Protein AF-A0A450W2N6-F1 (afdb_monomer_lite)

Sequence (122 aa):
MKRREFMFKMGQSAAAVTLGTGLLTWSGSASATYAIVPDSCNKTAGCGGNLDCIRVCPVDAFYQTEDKSMGVHPEECIDCGACEPECPAEAIFSDVDLPASVESSSLEHNLSVSQTGKNVTK

Organism: NCBI:txid2126340

Foldseek 3Di:
DDPDPPDPDPDPPPPPPDDPDDDDDPPDPPQFFKFFQQVLQPPPVHCPPQPVLLVQQPQLQWFADPVRGIAGASVRGPNPCRSQVSDPSNGIDILVPDDPVRSVVRVVSRNVRSVHTDRPSD

Structure (mmCIF, N/CA/C/O backbone):
data_AF-A0A450W2N6-F1
#
_entry.id   AF-A0A450W2N6-F1
#
loop_
_atom_site.group_PDB
_atom_site.id
_atom_site.type_symbol
_atom_site.label_atom_id
_atom_site.label_alt_id
_atom_site.label_comp_id
_atom_site.label_asym_id
_atom_site.label_entity_id
_atom_site.label_seq_id
_atom_site.pdbx_PDB_ins_code
_atom_site.Cartn_x
_atom_site.Cartn_y
_atom_site.Cartn_z
_atom_site.occupancy
_atom_site.B_iso_or_equiv
_atom_site.auth_seq_id
_atom_site.auth_comp_id
_atom_site.auth_asym_id
_atom_site.auth_atom_id
_atom_site.pdbx_PDB_model_num
ATOM 1 N N . MET A 1 1 ? 8.166 -1.523 -26.570 1.00 46.44 1 MET A N 1
ATOM 2 C CA . MET A 1 1 ? 9.571 -1.272 -26.976 1.00 46.44 1 MET A CA 1
ATOM 3 C C . MET A 1 1 ? 10.382 -0.773 -25.778 1.00 46.44 1 MET A C 1
ATOM 5 O O . MET A 1 1 ? 10.605 0.423 -25.648 1.00 46.44 1 MET A O 1
ATOM 9 N N . LYS A 1 2 ? 10.813 -1.670 -24.879 1.00 38.81 2 LYS A N 1
ATOM 10 C CA . LYS A 1 2 ? 11.816 -1.340 -23.847 1.00 38.81 2 LYS A CA 1
ATOM 11 C C . LYS A 1 2 ? 12.593 -2.576 -23.373 1.00 38.81 2 LYS A C 1
ATOM 13 O O . LYS A 1 2 ? 12.842 -2.751 -22.190 1.00 38.81 2 LYS A O 1
ATOM 18 N N . ARG A 1 3 ? 13.025 -3.417 -24.325 1.00 45.81 3 ARG A N 1
ATOM 19 C CA . ARG A 1 3 ? 14.164 -4.308 -24.069 1.00 45.81 3 ARG A CA 1
ATOM 20 C C . ARG A 1 3 ? 15.365 -3.402 -23.815 1.00 45.81 3 ARG A C 1
ATOM 22 O O . ARG A 1 3 ? 15.876 -2.789 -24.748 1.00 45.81 3 ARG A O 1
ATOM 29 N N . ARG A 1 4 ? 15.750 -3.256 -22.553 1.00 46.03 4 ARG A N 1
ATOM 30 C CA . ARG A 1 4 ? 17.058 -2.742 -22.167 1.00 46.03 4 ARG A CA 1
ATOM 31 C C . ARG A 1 4 ? 17.749 -3.870 -21.440 1.00 46.03 4 ARG A C 1
ATOM 33 O O . ARG A 1 4 ? 17.550 -4.065 -20.249 1.00 46.03 4 ARG A O 1
ATOM 40 N N . GLU A 1 5 ? 18.531 -4.619 -22.203 1.00 47.25 5 GLU A N 1
ATOM 41 C CA . GLU A 1 5 ? 19.588 -5.450 -21.654 1.00 47.25 5 GLU A CA 1
ATOM 42 C C . GLU A 1 5 ? 20.554 -4.515 -20.923 1.00 47.25 5 GLU A C 1
ATOM 44 O O . GLU A 1 5 ? 21.446 -3.920 -21.525 1.00 47.25 5 GLU A O 1
ATOM 49 N N . PHE A 1 6 ? 20.332 -4.327 -19.624 1.00 36.78 6 PHE A N 1
ATOM 50 C CA . PHE A 1 6 ? 21.363 -3.827 -18.737 1.00 36.78 6 PHE A CA 1
ATOM 51 C C . PHE A 1 6 ? 21.860 -5.015 -17.936 1.00 36.78 6 PHE A C 1
ATOM 53 O O . PHE A 1 6 ? 21.167 -5.564 -17.084 1.00 36.78 6 PHE A O 1
ATOM 60 N N . MET A 1 7 ? 23.049 -5.451 -18.336 1.00 37.53 7 MET A N 1
ATOM 61 C CA . MET A 1 7 ? 23.766 -6.601 -17.818 1.00 37.53 7 MET A CA 1
ATOM 62 C C . MET A 1 7 ? 23.648 -6.700 -16.300 1.00 37.53 7 MET A C 1
ATOM 64 O O . MET A 1 7 ? 24.044 -5.775 -15.596 1.00 37.53 7 MET A O 1
ATOM 68 N N . PHE A 1 8 ? 23.166 -7.860 -15.858 1.00 35.78 8 PHE A N 1
ATOM 69 C CA . PHE A 1 8 ? 23.640 -8.689 -14.746 1.00 35.78 8 PHE A CA 1
ATOM 70 C C . PHE A 1 8 ? 24.955 -8.210 -14.087 1.00 35.78 8 PHE A C 1
ATOM 72 O O . PHE A 1 8 ? 26.007 -8.846 -14.195 1.00 35.78 8 PHE A O 1
ATOM 79 N N . LYS A 1 9 ? 24.922 -7.056 -13.417 1.00 37.19 9 LYS A N 1
ATOM 80 C CA . LYS A 1 9 ? 26.092 -6.471 -12.770 1.00 37.19 9 LYS A CA 1
ATOM 81 C C . LYS A 1 9 ? 26.112 -6.992 -11.347 1.00 37.19 9 LYS A C 1
ATOM 83 O O . LYS A 1 9 ? 25.472 -6.437 -10.462 1.00 37.19 9 LYS A O 1
ATOM 88 N N . MET A 1 10 ? 26.817 -8.109 -11.179 1.00 44.88 10 MET A N 1
ATOM 89 C CA . MET A 1 10 ? 27.086 -8.731 -9.886 1.00 44.88 10 MET A CA 1
ATOM 90 C C . MET A 1 10 ? 27.549 -7.657 -8.893 1.00 44.88 10 MET A C 1
ATOM 92 O O . MET A 1 10 ? 28.632 -7.091 -9.029 1.00 44.88 10 MET A O 1
ATOM 96 N N . GLY A 1 11 ? 26.673 -7.358 -7.940 1.00 44.59 11 GLY A N 1
ATOM 97 C CA . GLY A 1 11 ? 26.852 -6.355 -6.890 1.00 44.59 11 GLY A CA 1
ATOM 98 C C . GLY A 1 11 ? 26.101 -6.724 -5.611 1.00 44.59 11 GLY A C 1
ATOM 99 O O . GLY A 1 11 ? 25.999 -5.911 -4.700 1.00 44.59 11 GLY A O 1
ATOM 100 N N . GLN A 1 12 ? 25.598 -7.961 -5.531 1.00 46.53 12 GLN A N 1
ATOM 101 C CA . GLN A 1 12 ? 25.231 -8.576 -4.265 1.00 46.53 12 GLN A CA 1
ATOM 102 C C . GLN A 1 12 ? 26.517 -8.716 -3.448 1.00 46.53 12 GLN A C 1
ATOM 104 O O . GLN A 1 12 ? 27.325 -9.607 -3.717 1.00 46.53 12 GLN A O 1
ATOM 109 N N . SER A 1 13 ? 26.704 -7.875 -2.431 1.00 40.84 13 SER A N 1
ATOM 110 C CA . SER A 1 13 ? 27.720 -8.093 -1.392 1.00 40.84 13 SER A CA 1
ATOM 111 C C . SER A 1 13 ? 27.282 -9.210 -0.436 1.00 40.84 13 SER A C 1
ATOM 113 O O . SER A 1 13 ? 27.279 -9.057 0.782 1.00 40.84 13 SER A O 1
ATOM 115 N N . ALA A 1 14 ? 26.923 -10.363 -1.005 1.00 45.12 14 ALA A N 1
ATOM 116 C CA . ALA A 1 14 ? 26.795 -11.616 -0.288 1.00 45.12 14 ALA A CA 1
ATOM 117 C C . ALA A 1 14 ? 28.211 -12.105 0.041 1.00 45.12 14 ALA A C 1
ATOM 119 O O . ALA A 1 14 ? 28.840 -12.833 -0.728 1.00 45.12 14 ALA A O 1
ATOM 120 N N . ALA A 1 15 ? 28.736 -11.663 1.185 1.00 40.22 15 ALA A N 1
ATOM 121 C CA . ALA A 1 15 ? 29.993 -12.160 1.722 1.00 40.22 15 ALA A CA 1
ATOM 122 C C . ALA A 1 15 ? 29.819 -13.624 2.162 1.00 40.22 15 ALA A C 1
ATOM 124 O O . ALA A 1 15 ? 29.527 -13.917 3.320 1.00 40.22 15 ALA A O 1
ATOM 125 N N . ALA A 1 16 ? 30.000 -14.552 1.222 1.00 42.25 16 ALA A N 1
ATOM 126 C CA . ALA A 1 16 ? 30.059 -15.982 1.491 1.00 42.25 16 ALA A CA 1
ATOM 127 C C . ALA A 1 16 ? 31.356 -16.321 2.249 1.00 42.25 16 ALA A C 1
ATOM 129 O O . ALA A 1 16 ? 32.335 -16.791 1.671 1.00 42.25 16 ALA A O 1
ATOM 130 N N . VAL A 1 17 ? 31.374 -16.065 3.560 1.00 40.09 17 VAL A N 1
ATOM 131 C CA . VAL A 1 17 ? 32.471 -16.477 4.444 1.00 40.09 17 VAL A CA 1
ATOM 132 C C . VAL A 1 17 ? 32.346 -17.976 4.707 1.00 40.09 17 VAL A C 1
ATOM 134 O O . VAL A 1 17 ? 31.725 -18.420 5.670 1.00 40.09 17 VAL A O 1
ATOM 137 N N . THR A 1 18 ? 32.938 -18.780 3.826 1.00 47.44 18 THR A N 1
ATOM 138 C CA . THR A 1 18 ? 33.059 -20.226 4.023 1.00 47.44 18 THR A CA 1
ATOM 139 C C . THR A 1 18 ? 34.102 -20.530 5.095 1.00 47.44 18 THR A C 1
ATOM 141 O O . THR A 1 18 ? 35.288 -20.663 4.793 1.00 47.44 18 THR A O 1
ATOM 144 N N . LEU A 1 19 ? 33.662 -20.701 6.340 1.00 43.41 19 LEU A N 1
ATOM 145 C CA . LEU A 1 19 ? 34.410 -21.433 7.360 1.00 43.41 19 LEU A CA 1
ATOM 146 C C . LEU A 1 19 ? 33.487 -22.471 7.998 1.00 43.41 19 LEU A C 1
ATOM 148 O O . LEU A 1 19 ? 32.326 -22.195 8.295 1.00 43.41 19 LEU A O 1
ATOM 152 N N . GLY A 1 20 ? 33.994 -23.696 8.139 1.00 50.25 20 GLY A N 1
ATOM 153 C CA . GLY A 1 20 ? 33.218 -24.814 8.666 1.00 50.25 20 GLY A CA 1
ATOM 154 C C . GLY A 1 20 ? 32.759 -24.578 10.106 1.00 50.25 20 GLY A C 1
ATOM 155 O O . GLY A 1 20 ? 33.425 -23.888 10.874 1.00 50.25 20 GLY A O 1
ATOM 156 N N . THR A 1 21 ? 31.639 -25.209 10.470 1.00 56.81 21 THR A N 1
ATOM 157 C CA . THR A 1 21 ? 31.088 -25.254 11.838 1.00 56.81 21 THR A CA 1
ATOM 158 C C . THR A 1 21 ? 30.843 -23.877 12.478 1.00 56.81 21 THR A C 1
ATOM 160 O O . THR A 1 21 ? 31.541 -23.476 13.403 1.00 56.81 21 THR A O 1
ATOM 163 N N . GLY A 1 22 ? 29.803 -23.173 12.023 1.00 45.16 22 GLY A N 1
ATOM 164 C CA . GLY A 1 22 ? 29.349 -21.908 12.609 1.00 45.16 22 GLY A CA 1
ATOM 165 C C . GLY A 1 22 ? 27.872 -21.643 12.310 1.00 45.16 22 GLY A C 1
ATOM 166 O O . GLY A 1 22 ? 27.362 -22.076 11.280 1.00 45.16 22 GLY A O 1
ATOM 167 N N . LEU A 1 23 ? 27.176 -20.993 13.245 1.00 50.97 23 LEU A N 1
ATOM 168 C CA . LEU A 1 23 ? 25.724 -20.797 13.211 1.00 50.97 23 LEU A CA 1
ATOM 169 C C . LEU A 1 23 ? 25.283 -19.922 12.022 1.00 50.97 23 LEU A C 1
ATOM 171 O O . LEU A 1 23 ? 25.915 -18.913 11.718 1.00 50.97 23 LEU A O 1
ATOM 175 N N . LEU A 1 24 ? 24.161 -20.280 11.392 1.00 55.75 24 LEU A N 1
ATOM 176 C CA . LEU A 1 24 ? 23.515 -19.471 10.358 1.00 55.75 24 LEU A CA 1
ATOM 177 C C . LEU A 1 24 ? 22.995 -18.157 10.963 1.00 55.75 24 LEU A C 1
ATOM 179 O O . LEU A 1 24 ? 21.929 -18.141 11.574 1.00 55.75 24 LEU A O 1
ATOM 183 N N . THR A 1 25 ? 23.698 -17.047 10.746 1.00 47.84 25 THR A N 1
ATOM 184 C CA . THR A 1 25 ? 23.124 -15.702 10.898 1.00 47.84 25 TH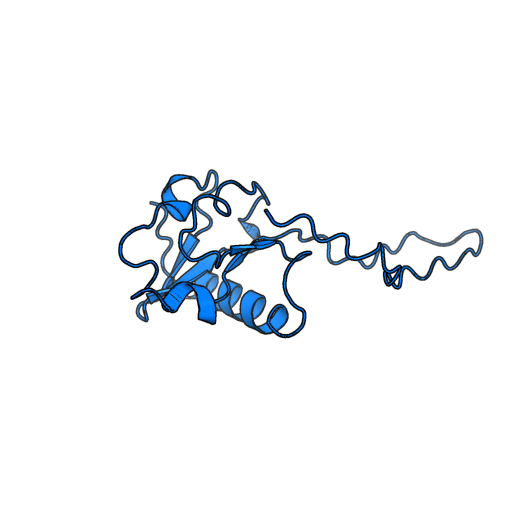R A CA 1
ATOM 185 C C . THR A 1 25 ? 22.870 -15.119 9.515 1.00 47.84 25 THR A C 1
ATOM 187 O O . THR A 1 25 ? 23.686 -14.372 8.975 1.00 47.84 25 THR A O 1
ATOM 190 N N . TRP A 1 26 ? 21.729 -15.482 8.924 1.00 42.78 26 TRP A N 1
ATOM 191 C CA . TRP A 1 26 ? 21.179 -14.760 7.780 1.00 42.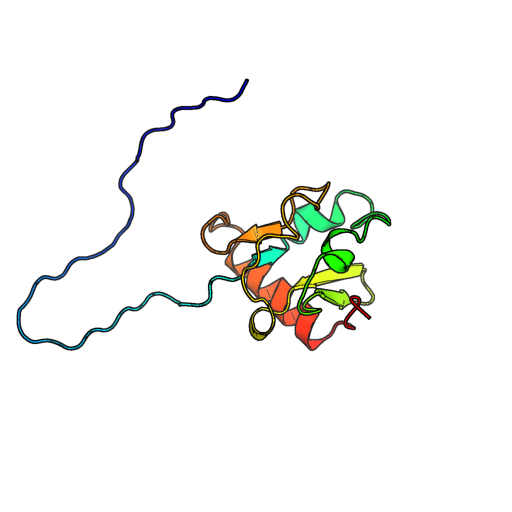78 26 TRP A CA 1
ATOM 192 C C . TRP A 1 26 ? 20.743 -13.374 8.265 1.00 42.78 26 TRP A C 1
ATOM 194 O O . TRP A 1 26 ? 19.621 -13.184 8.717 1.00 42.78 26 TRP A O 1
ATOM 204 N N . SER A 1 27 ? 21.652 -12.402 8.200 1.00 51.25 27 SER A N 1
ATOM 205 C CA . SER A 1 27 ? 21.357 -10.989 8.446 1.00 51.25 27 SER A CA 1
ATOM 206 C C . SER A 1 27 ? 20.764 -10.332 7.195 1.00 51.25 27 SER A C 1
ATOM 208 O O . SER A 1 27 ? 21.262 -9.311 6.725 1.00 51.25 27 SER A O 1
ATOM 210 N N . GLY A 1 28 ? 19.738 -10.958 6.618 1.00 47.38 28 GLY A N 1
ATOM 211 C CA . GLY A 1 28 ? 18.783 -10.258 5.771 1.00 47.38 28 GLY A CA 1
ATOM 212 C C . GLY A 1 28 ? 17.642 -9.787 6.661 1.00 47.38 28 GLY A C 1
ATOM 213 O O . GLY A 1 28 ? 17.103 -10.593 7.420 1.00 47.38 28 GLY A O 1
ATOM 214 N N . SER A 1 29 ? 17.272 -8.509 6.581 1.00 51.94 29 SER A N 1
ATOM 215 C CA . SER A 1 29 ? 15.990 -8.054 7.125 1.00 51.94 29 SER A CA 1
ATOM 216 C C . SER A 1 29 ? 14.886 -8.746 6.332 1.00 51.94 29 SER A C 1
ATOM 218 O O . SER A 1 29 ? 14.567 -8.339 5.223 1.00 51.94 29 SER A O 1
ATOM 220 N N . ALA A 1 30 ? 14.357 -9.845 6.868 1.00 47.31 30 ALA A N 1
ATOM 221 C CA . ALA A 1 30 ? 13.392 -10.704 6.189 1.00 47.31 30 ALA A CA 1
ATOM 222 C C . ALA A 1 30 ? 11.959 -10.148 6.285 1.00 47.31 30 ALA A C 1
ATOM 224 O O . ALA A 1 30 ? 11.043 -10.858 6.691 1.00 47.31 30 ALA A O 1
ATOM 225 N N . SER A 1 31 ? 11.786 -8.875 5.927 1.00 53.44 31 SER A N 1
ATOM 226 C CA . SER A 1 31 ? 10.484 -8.213 5.819 1.00 53.44 31 SER A CA 1
ATOM 227 C C . SER A 1 31 ? 10.307 -7.741 4.381 1.00 53.44 31 SER A C 1
ATOM 229 O O . SER A 1 31 ? 10.433 -6.551 4.102 1.00 53.44 31 SER A O 1
ATOM 231 N N . ALA A 1 32 ? 10.040 -8.691 3.480 1.00 58.19 32 ALA A N 1
ATOM 232 C CA . ALA A 1 32 ? 9.611 -8.376 2.122 1.00 58.19 32 ALA A CA 1
ATOM 233 C C . ALA A 1 32 ? 8.297 -7.588 2.223 1.00 58.19 32 ALA A C 1
ATOM 235 O O . ALA A 1 32 ? 7.288 -8.116 2.692 1.00 58.19 32 ALA A O 1
ATOM 236 N N . THR A 1 33 ? 8.357 -6.295 1.925 1.00 74.88 33 THR A N 1
ATOM 237 C CA . THR A 1 33 ? 7.310 -5.332 2.261 1.00 74.88 33 THR A CA 1
ATOM 238 C C . THR A 1 33 ? 7.201 -4.311 1.147 1.00 74.88 33 THR A C 1
ATOM 240 O O . THR A 1 33 ? 8.161 -3.608 0.836 1.00 74.88 33 THR A O 1
ATOM 243 N N . TYR A 1 34 ? 6.006 -4.145 0.592 1.00 83.50 34 TYR A N 1
ATOM 244 C CA . TYR A 1 34 ? 5.754 -3.015 -0.290 1.00 83.50 34 TYR A CA 1
ATOM 245 C C . TYR A 1 34 ? 5.821 -1.691 0.480 1.00 83.50 34 TYR A C 1
ATOM 247 O O . TYR A 1 34 ? 5.340 -1.585 1.605 1.00 83.50 34 TYR A O 1
ATOM 255 N N . ALA A 1 35 ? 6.376 -0.662 -0.151 1.00 86.56 35 ALA A N 1
ATOM 256 C CA . ALA A 1 35 ? 6.441 0.697 0.357 1.00 86.56 35 ALA A CA 1
ATOM 257 C C . ALA A 1 35 ? 5.802 1.668 -0.641 1.00 86.56 35 ALA A C 1
ATOM 259 O O . ALA A 1 35 ? 6.049 1.612 -1.849 1.00 86.56 35 ALA A O 1
ATOM 260 N N . ILE A 1 36 ? 5.013 2.606 -0.121 1.00 87.31 36 ILE A N 1
ATOM 261 C CA . ILE A 1 36 ? 4.546 3.764 -0.883 1.00 87.31 36 ILE A CA 1
ATOM 262 C C . ILE A 1 36 ? 5.630 4.842 -0.830 1.00 87.31 36 ILE A C 1
ATOM 264 O O . ILE A 1 36 ? 6.083 5.207 0.256 1.00 87.31 36 ILE A O 1
ATOM 268 N N . VAL A 1 37 ? 6.027 5.366 -1.991 1.00 87.25 37 VAL A N 1
ATOM 269 C CA . VAL A 1 37 ? 6.935 6.518 -2.097 1.00 87.25 37 VAL A CA 1
ATOM 270 C C . VAL A 1 37 ? 6.089 7.801 -2.080 1.00 87.25 37 VAL A C 1
ATOM 272 O O . VAL A 1 37 ? 5.401 8.083 -3.072 1.00 87.25 37 VAL A O 1
ATOM 275 N N . PRO A 1 38 ? 6.114 8.609 -0.999 1.00 78.06 38 PRO A N 1
ATOM 276 C CA . PRO A 1 38 ? 5.193 9.738 -0.825 1.00 78.06 38 PRO A CA 1
ATOM 277 C C . PRO A 1 38 ? 5.337 10.796 -1.925 1.00 78.06 38 PRO A C 1
ATOM 279 O O . PRO A 1 38 ? 4.336 11.303 -2.440 1.00 78.06 38 PRO A O 1
ATOM 282 N N . ASP A 1 39 ? 6.574 11.056 -2.362 1.00 77.88 39 ASP A N 1
ATOM 283 C CA . ASP A 1 39 ? 6.877 11.957 -3.473 1.00 77.88 39 ASP A CA 1
ATOM 284 C C . ASP A 1 39 ? 6.209 11.546 -4.781 1.00 77.88 39 ASP A C 1
ATOM 286 O O . ASP A 1 39 ? 5.932 12.407 -5.608 1.00 77.88 39 ASP A O 1
ATOM 290 N N . SER A 1 40 ? 6.000 10.255 -5.043 1.00 78.12 40 SER A N 1
ATOM 291 C CA . SER A 1 40 ? 5.313 9.790 -6.257 1.00 78.12 40 SER A CA 1
ATOM 292 C C . SER A 1 40 ? 3.805 9.713 -6.046 1.00 78.12 40 SER A C 1
ATOM 294 O O . SER A 1 40 ? 3.050 10.157 -6.909 1.00 78.12 40 SER A O 1
ATOM 296 N N . CYS A 1 41 ? 3.370 9.266 -4.867 1.00 77.00 41 CYS A N 1
ATOM 297 C CA . CYS A 1 41 ? 1.962 9.110 -4.515 1.00 77.00 41 CYS A CA 1
ATOM 298 C C . CYS A 1 41 ? 1.174 10.431 -4.553 1.00 77.00 41 CYS A C 1
ATOM 300 O O . CYS A 1 41 ? 0.022 10.437 -4.975 1.00 77.00 41 CYS A O 1
ATOM 302 N N . ASN A 1 42 ? 1.760 11.560 -4.132 1.00 69.56 42 ASN A N 1
ATOM 303 C CA . ASN A 1 42 ? 1.041 12.842 -4.038 1.00 69.56 42 ASN A CA 1
ATOM 304 C C . ASN A 1 42 ? 1.112 13.710 -5.321 1.00 69.56 42 ASN A C 1
ATOM 306 O O . ASN A 1 42 ? 0.454 14.748 -5.409 1.00 69.56 42 ASN A O 1
ATOM 310 N N . LYS A 1 43 ? 1.877 13.306 -6.350 1.00 60.66 43 LYS A N 1
ATOM 311 C CA . LYS A 1 43 ? 2.074 14.107 -7.584 1.00 60.66 43 LYS A CA 1
ATOM 312 C C . LYS A 1 43 ? 0.803 14.301 -8.421 1.00 60.66 43 LYS A C 1
ATOM 314 O O . LYS A 1 43 ? 0.727 15.266 -9.179 1.00 60.66 43 LYS A O 1
ATOM 319 N N . THR A 1 44 ? -0.195 13.428 -8.292 1.00 52.75 44 THR A N 1
ATOM 320 C CA . THR A 1 44 ? -1.430 13.425 -9.102 1.00 52.75 44 THR A CA 1
ATOM 321 C C . THR A 1 44 ? -2.662 13.887 -8.318 1.00 52.75 44 THR A C 1
ATOM 323 O O . THR A 1 44 ? -3.707 13.241 -8.344 1.00 52.75 44 THR A O 1
ATOM 326 N N . ALA A 1 45 ? -2.545 15.027 -7.623 1.00 47.72 45 ALA A N 1
ATOM 327 C CA . ALA A 1 45 ? -3.597 15.561 -6.746 1.00 47.72 45 ALA A CA 1
ATOM 328 C C . ALA A 1 45 ? -4.056 14.521 -5.695 1.00 47.72 45 ALA A C 1
ATOM 330 O O . ALA A 1 45 ? -5.252 14.314 -5.481 1.00 47.72 45 ALA A O 1
ATOM 331 N N . GLY A 1 46 ? -3.073 13.856 -5.072 1.00 51.44 46 GLY A N 1
ATOM 332 C CA . GLY A 1 46 ? -3.213 12.563 -4.395 1.00 51.44 46 GLY A CA 1
ATOM 333 C C . GLY A 1 46 ? -2.776 11.387 -5.285 1.00 51.44 46 GLY A C 1
ATOM 334 O O . GLY A 1 46 ? -2.334 11.563 -6.421 1.00 51.44 46 GLY A O 1
ATOM 335 N N . CYS A 1 47 ? -2.960 10.159 -4.809 1.00 60.16 47 CYS A N 1
ATOM 336 C CA . CYS A 1 47 ? -4.037 9.322 -5.352 1.00 60.16 47 CYS A CA 1
ATOM 337 C C . CYS A 1 47 ? -5.334 10.123 -5.583 1.00 60.16 47 CYS A C 1
ATOM 339 O O . CYS A 1 47 ? -6.190 10.223 -4.703 1.00 60.16 47 CYS A O 1
ATOM 341 N N . GLY A 1 48 ? -5.459 10.732 -6.767 1.00 49.38 48 GLY A N 1
ATOM 342 C CA . GLY A 1 48 ? -6.573 11.603 -7.152 1.00 49.38 48 GLY A CA 1
ATOM 343 C C . GLY A 1 48 ? -7.892 10.855 -7.367 1.00 49.38 48 GLY A C 1
ATOM 344 O O . GLY A 1 48 ? -8.332 10.688 -8.499 1.00 49.38 48 GLY A O 1
ATOM 345 N N . GLY A 1 49 ? -8.515 10.388 -6.284 1.00 54.53 49 GLY A N 1
ATOM 346 C CA . GLY A 1 49 ? -9.806 9.685 -6.279 1.00 54.53 49 GLY A CA 1
ATOM 347 C C . GLY A 1 49 ? -9.735 8.187 -6.605 1.00 54.53 49 GLY A C 1
ATOM 348 O O . GLY A 1 49 ? -10.563 7.426 -6.109 1.00 54.53 49 GLY A O 1
ATOM 349 N N . ASN A 1 50 ? -8.727 7.749 -7.362 1.00 58.38 50 ASN A N 1
ATOM 350 C CA . ASN A 1 50 ? -8.530 6.342 -7.723 1.00 58.38 50 ASN A CA 1
ATOM 351 C C . ASN A 1 50 ? -7.787 5.594 -6.607 1.00 58.38 50 ASN A C 1
ATOM 353 O O . ASN A 1 50 ? -6.569 5.430 -6.633 1.00 58.38 50 ASN A O 1
ATOM 357 N N . LEU A 1 51 ? -8.551 5.168 -5.602 1.00 70.31 51 LEU A N 1
ATOM 358 C CA . LEU A 1 51 ? -8.110 4.337 -4.478 1.00 70.31 51 LEU A CA 1
ATOM 359 C C . LEU A 1 51 ? -8.152 2.836 -4.847 1.00 70.31 51 LEU A C 1
ATOM 361 O O . LEU A 1 51 ? -8.534 1.997 -4.036 1.00 70.31 51 LEU A O 1
ATOM 365 N N . ASP A 1 52 ? -7.821 2.470 -6.087 1.00 79.25 52 ASP A N 1
ATOM 366 C CA . ASP A 1 52 ? -7.993 1.090 -6.564 1.00 79.25 52 ASP A CA 1
ATOM 367 C C . ASP A 1 52 ? -6.988 0.115 -5.927 1.00 79.25 52 ASP A C 1
ATOM 369 O O . ASP A 1 52 ? -7.361 -1.012 -5.605 1.00 79.25 52 ASP A O 1
ATOM 373 N N . CYS A 1 53 ? -5.782 0.582 -5.576 1.00 85.94 53 CYS A N 1
ATOM 374 C CA . CYS A 1 53 ? -4.803 -0.164 -4.772 1.00 85.94 53 CYS A CA 1
ATOM 375 C C . CYS A 1 53 ? -5.353 -0.648 -3.413 1.00 85.94 53 CYS A C 1
ATOM 377 O O . CYS A 1 53 ? -4.970 -1.715 -2.937 1.00 85.94 53 CYS A O 1
ATOM 379 N N . ILE A 1 54 ? -6.276 0.109 -2.813 1.00 85.88 54 ILE A N 1
ATOM 380 C CA . ILE A 1 54 ? -6.955 -0.227 -1.554 1.00 85.88 54 ILE A CA 1
ATOM 381 C C . ILE A 1 54 ? -8.002 -1.316 -1.804 1.00 85.88 54 ILE A C 1
ATOM 383 O O . ILE A 1 54 ? -8.057 -2.302 -1.079 1.00 85.88 54 ILE A O 1
ATOM 387 N N . ARG A 1 55 ? -8.777 -1.199 -2.888 1.00 83.75 55 ARG A N 1
ATOM 388 C CA . ARG A 1 55 ? -9.854 -2.144 -3.237 1.00 83.75 55 ARG A CA 1
ATOM 389 C C . ARG A 1 55 ? -9.365 -3.549 -3.597 1.00 83.75 55 ARG A C 1
ATOM 391 O O . ARG A 1 55 ? -10.158 -4.486 -3.531 1.00 83.75 55 ARG A O 1
ATOM 398 N N . VAL A 1 56 ? -8.102 -3.689 -3.998 1.00 88.06 56 VAL A N 1
ATOM 399 C CA . VAL A 1 56 ? -7.465 -4.983 -4.307 1.00 88.06 56 VAL A CA 1
ATOM 400 C C . VAL A 1 56 ? -6.625 -5.543 -3.157 1.00 88.06 56 VAL A C 1
ATOM 402 O O . VAL A 1 56 ? -6.100 -6.648 -3.278 1.00 88.06 56 VAL A O 1
ATOM 405 N N . CYS A 1 57 ? -6.483 -4.815 -2.044 1.00 89.56 57 CYS A N 1
ATOM 406 C CA . CYS A 1 57 ? -5.714 -5.282 -0.896 1.00 89.56 57 CYS A CA 1
ATOM 407 C C . CYS A 1 57 ? -6.460 -6.428 -0.184 1.00 89.56 57 CYS A C 1
ATOM 409 O O . CYS A 1 57 ? -7.564 -6.208 0.306 1.00 89.56 57 CYS A O 1
ATOM 411 N N . PRO A 1 58 ? -5.889 -7.642 -0.068 1.00 88.94 58 PRO A N 1
ATOM 412 C CA . PRO A 1 58 ? -6.571 -8.769 0.578 1.00 88.94 58 PRO A CA 1
ATOM 413 C C . PRO A 1 58 ? -6.535 -8.721 2.117 1.00 88.94 58 PRO A C 1
ATOM 415 O O . PRO A 1 58 ? -7.147 -9.569 2.763 1.00 88.94 58 PRO A O 1
ATOM 418 N N . VAL A 1 59 ? -5.773 -7.788 2.699 1.00 90.88 59 VAL A N 1
ATOM 419 C CA . VAL A 1 59 ? -5.425 -7.731 4.134 1.00 90.88 59 VAL A CA 1
ATOM 420 C C . VAL A 1 59 ? -5.637 -6.348 4.761 1.00 90.88 59 VAL A C 1
ATOM 422 O O . VAL A 1 59 ? -5.238 -6.124 5.896 1.00 90.88 59 VAL A O 1
ATOM 425 N N . ASP A 1 60 ? -6.275 -5.422 4.044 1.00 89.62 60 ASP A N 1
ATOM 426 C CA . ASP A 1 60 ? -6.629 -4.085 4.536 1.00 89.62 60 ASP A CA 1
ATOM 427 C C . ASP A 1 60 ? -5.463 -3.219 5.064 1.00 89.62 60 ASP A C 1
ATOM 429 O O . ASP A 1 60 ? -5.672 -2.339 5.896 1.00 89.62 60 ASP A O 1
ATOM 433 N N . ALA A 1 61 ? -4.237 -3.414 4.572 1.00 90.12 61 ALA A N 1
ATOM 434 C CA . ALA A 1 61 ? -3.020 -2.813 5.134 1.00 90.12 61 ALA A CA 1
ATOM 435 C C . ALA A 1 61 ? -2.787 -1.314 4.801 1.00 90.12 61 ALA A C 1
ATOM 437 O O . ALA A 1 61 ? -1.679 -0.818 5.005 1.00 90.12 61 ALA A O 1
ATOM 438 N N . PHE A 1 62 ? -3.771 -0.577 4.267 1.00 89.00 62 PHE A N 1
ATOM 439 C CA . PHE A 1 62 ? -3.604 0.821 3.830 1.00 89.00 62 PHE A CA 1
ATOM 440 C C . PHE A 1 62 ? -4.149 1.854 4.830 1.00 89.00 62 PHE A C 1
ATOM 442 O O . PHE A 1 62 ? -5.297 1.788 5.276 1.00 89.00 62 PHE A O 1
ATOM 449 N N . TYR A 1 63 ? -3.334 2.875 5.113 1.00 88.81 63 TYR A N 1
ATOM 450 C CA . TYR A 1 63 ? -3.593 3.929 6.097 1.00 88.81 63 TYR A CA 1
ATOM 451 C C . TYR A 1 63 ? -3.437 5.321 5.473 1.00 88.81 63 TYR A C 1
ATOM 453 O O . TYR A 1 63 ? -2.577 5.538 4.618 1.00 88.81 63 TYR A O 1
ATOM 461 N N . GLN A 1 64 ? -4.255 6.281 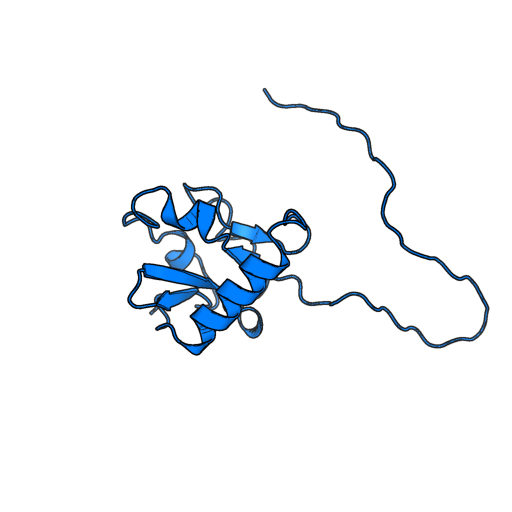5.912 1.00 87.62 64 GLN A N 1
ATOM 462 C CA . GLN A 1 64 ? -4.219 7.673 5.453 1.00 87.62 64 GLN A CA 1
ATOM 463 C C . GLN A 1 64 ? -4.251 8.661 6.629 1.00 87.62 64 GLN A C 1
ATOM 465 O O . GLN A 1 64 ? -5.052 8.513 7.556 1.00 87.62 64 GLN A O 1
ATOM 470 N N . THR A 1 65 ? -3.409 9.696 6.579 1.00 85.12 65 THR A N 1
ATOM 471 C CA . THR A 1 65 ? -3.435 10.820 7.533 1.00 85.12 65 THR A CA 1
ATOM 472 C C . THR A 1 65 ? -4.325 11.965 7.046 1.00 85.12 65 THR A C 1
ATOM 474 O O . THR A 1 65 ? -4.726 12.028 5.883 1.00 85.12 65 THR A O 1
ATOM 477 N N . GLU A 1 66 ? -4.625 12.913 7.935 1.00 80.31 66 GLU A N 1
ATOM 478 C CA . GLU A 1 66 ? -5.469 14.075 7.614 1.00 80.31 66 GLU A CA 1
ATOM 479 C C . GLU A 1 66 ? -4.826 14.996 6.553 1.00 80.31 66 GLU A C 1
ATOM 481 O O . GLU A 1 66 ? -5.536 15.603 5.751 1.00 80.31 66 GLU A O 1
ATOM 486 N N . ASP A 1 67 ? -3.492 14.986 6.442 1.00 76.88 67 ASP A N 1
ATOM 487 C CA . ASP A 1 67 ? -2.709 15.668 5.398 1.00 76.88 67 ASP A CA 1
ATOM 488 C C . ASP A 1 67 ? -2.744 14.964 4.026 1.00 76.88 67 ASP A C 1
ATOM 490 O O . ASP A 1 67 ? -1.992 15.321 3.117 1.00 76.88 67 ASP A O 1
ATOM 494 N N . LYS A 1 68 ? -3.594 13.938 3.862 1.00 76.88 68 LYS A N 1
ATOM 495 C CA . LYS A 1 68 ? -3.686 13.057 2.680 1.00 76.88 68 LYS A CA 1
ATOM 496 C C . LYS A 1 68 ? -2.416 12.252 2.383 1.00 76.88 68 LYS A C 1
ATOM 498 O O . LYS A 1 68 ? -2.311 11.667 1.305 1.00 76.88 68 LYS A O 1
ATOM 503 N N . SER A 1 69 ? -1.477 12.182 3.327 1.00 81.88 69 SER A N 1
ATOM 504 C CA . SER A 1 69 ? -0.367 11.230 3.239 1.00 81.88 69 SER A CA 1
ATOM 505 C C . SER A 1 69 ? -0.912 9.813 3.366 1.00 81.88 69 SER A C 1
ATOM 507 O O . SER A 1 69 ? -1.816 9.573 4.167 1.00 81.88 69 SER A O 1
ATOM 509 N N . MET A 1 70 ? -0.389 8.887 2.569 1.00 83.31 70 MET A N 1
ATOM 510 C CA . MET A 1 70 ? -0.857 7.507 2.510 1.00 83.31 70 MET A CA 1
ATOM 511 C C . MET A 1 70 ? 0.325 6.563 2.655 1.00 83.31 70 MET A C 1
ATOM 513 O O . MET A 1 70 ? 1.356 6.762 2.015 1.00 83.31 70 MET A O 1
ATOM 517 N N . GLY A 1 71 ? 0.145 5.539 3.481 1.00 88.06 71 GLY A N 1
ATOM 518 C CA . GLY A 1 71 ? 1.149 4.528 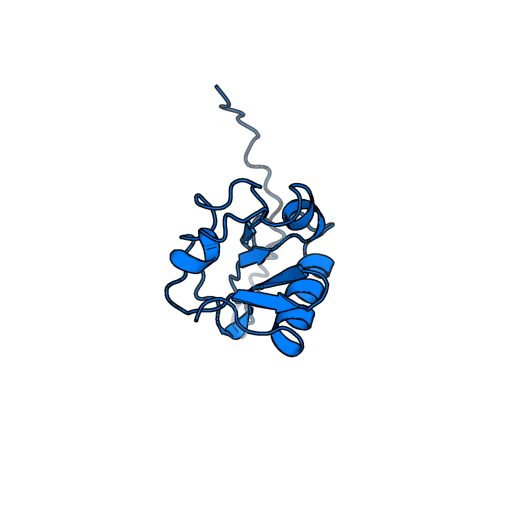3.754 1.00 88.06 71 GLY A CA 1
ATOM 519 C C . GLY A 1 71 ? 0.540 3.138 3.848 1.00 88.06 71 GLY A C 1
ATOM 520 O O . GLY A 1 71 ? -0.669 2.979 4.028 1.00 88.06 71 GLY A O 1
ATOM 521 N N . VAL A 1 72 ? 1.394 2.132 3.721 1.00 89.38 72 VAL A N 1
ATOM 522 C CA . VAL A 1 72 ? 1.052 0.720 3.923 1.00 89.38 72 VAL A CA 1
ATOM 523 C C . VAL A 1 72 ? 1.696 0.227 5.219 1.00 89.38 72 VAL A C 1
ATOM 525 O O . VAL A 1 72 ? 2.855 0.536 5.489 1.00 89.38 72 VAL A O 1
ATOM 528 N N . HIS A 1 73 ? 0.952 -0.497 6.054 1.00 90.25 73 HIS A N 1
ATOM 529 C CA . HIS A 1 73 ? 1.470 -0.983 7.331 1.00 90.25 73 HIS A CA 1
ATOM 530 C C . HIS A 1 73 ? 2.423 -2.165 7.095 1.00 90.25 73 HIS A C 1
ATOM 532 O O . HIS A 1 73 ? 1.973 -3.192 6.583 1.00 90.25 73 HIS A O 1
ATOM 538 N N . PRO A 1 74 ? 3.709 -2.084 7.497 1.00 86.19 74 PRO A N 1
ATOM 539 C CA . PRO A 1 74 ? 4.693 -3.113 7.160 1.00 86.19 74 PRO A CA 1
ATOM 540 C C . PRO A 1 74 ? 4.336 -4.488 7.743 1.00 86.19 74 PRO A C 1
ATOM 542 O O . PRO A 1 74 ? 4.295 -5.463 7.008 1.00 86.19 74 PRO A O 1
ATOM 545 N N . GLU A 1 75 ? 3.947 -4.548 9.021 1.00 86.31 75 GLU A N 1
ATOM 546 C CA . GLU A 1 75 ? 3.546 -5.803 9.692 1.00 86.31 75 GLU A CA 1
ATOM 547 C C . GLU A 1 75 ? 2.234 -6.434 9.170 1.00 86.31 75 GLU A C 1
ATOM 549 O O . GLU A 1 75 ? 1.966 -7.599 9.451 1.00 86.31 75 GLU A O 1
ATOM 554 N N . GLU A 1 76 ? 1.384 -5.680 8.457 1.00 88.06 76 GLU A N 1
ATOM 555 C CA . GLU A 1 76 ? 0.111 -6.190 7.907 1.00 88.06 76 GLU A CA 1
ATOM 556 C C . GLU A 1 76 ? 0.231 -6.522 6.410 1.00 88.06 76 GLU A C 1
ATOM 558 O O . GLU A 1 76 ? -0.601 -7.245 5.858 1.00 88.06 76 GLU A O 1
ATOM 563 N N . CYS A 1 77 ? 1.264 -6.007 5.735 1.00 90.81 77 CYS A N 1
ATOM 564 C CA . CYS A 1 77 ? 1.518 -6.265 4.327 1.00 90.81 77 CYS A CA 1
ATOM 565 C C . CYS A 1 77 ? 2.048 -7.693 4.128 1.00 90.81 77 CYS A C 1
ATOM 567 O O . CYS A 1 77 ? 3.092 -8.061 4.651 1.00 90.81 77 CYS A O 1
ATOM 569 N N . ILE A 1 78 ? 1.347 -8.491 3.319 1.00 89.56 78 ILE A N 1
ATOM 570 C CA . ILE A 1 78 ? 1.719 -9.887 3.017 1.00 89.56 78 ILE A CA 1
ATOM 571 C C . ILE A 1 78 ? 2.429 -10.057 1.661 1.00 89.56 78 ILE A C 1
ATOM 573 O O . ILE A 1 78 ? 2.343 -11.124 1.057 1.00 89.56 78 ILE A O 1
ATOM 577 N N . ASP A 1 79 ? 3.042 -8.990 1.141 1.00 88.00 79 ASP A N 1
ATOM 578 C CA . ASP A 1 79 ? 3.804 -8.981 -0.123 1.00 88.00 79 ASP A CA 1
ATOM 579 C C . ASP A 1 79 ? 3.043 -9.535 -1.356 1.00 88.00 79 ASP A C 1
ATOM 581 O O . ASP A 1 79 ? 3.596 -10.160 -2.255 1.00 88.00 79 ASP A O 1
ATOM 585 N N . CYS A 1 80 ? 1.720 -9.336 -1.412 1.00 89.88 80 CYS A N 1
ATOM 586 C CA . CYS A 1 80 ? 0.873 -9.974 -2.431 1.00 89.88 80 CYS A CA 1
ATOM 587 C C . CYS A 1 80 ? 0.989 -9.399 -3.859 1.00 89.88 80 CYS A C 1
ATOM 589 O O . CYS A 1 80 ? 0.386 -9.956 -4.777 1.00 89.88 80 CYS A O 1
ATOM 591 N N . GLY A 1 81 ? 1.671 -8.263 -4.050 1.00 86.75 81 GLY A N 1
ATOM 592 C CA . GLY A 1 81 ? 1.879 -7.599 -5.348 1.00 86.75 81 GLY A CA 1
ATOM 593 C C . GLY A 1 81 ? 0.634 -7.059 -6.072 1.00 86.75 81 GLY A C 1
ATOM 594 O O . GLY A 1 81 ? 0.762 -6.391 -7.094 1.00 86.75 81 GLY A O 1
ATOM 595 N N . ALA A 1 82 ? -0.581 -7.289 -5.562 1.00 88.56 82 ALA A N 1
ATOM 596 C CA . ALA A 1 82 ? -1.825 -6.927 -6.252 1.00 88.56 82 ALA A CA 1
ATOM 597 C C . ALA A 1 82 ? -2.022 -5.409 -6.445 1.00 88.56 82 ALA A C 1
ATOM 599 O O . ALA A 1 82 ? -2.686 -4.989 -7.387 1.00 88.56 82 ALA A O 1
ATOM 600 N N . CYS A 1 83 ? -1.453 -4.583 -5.565 1.00 88.81 83 CYS A N 1
ATOM 601 C CA . CYS A 1 83 ? -1.607 -3.127 -5.579 1.00 88.81 83 CYS A CA 1
ATOM 602 C C . CYS A 1 83 ? -0.658 -2.391 -6.542 1.00 88.81 83 CYS A C 1
ATOM 604 O O . CYS A 1 83 ? -0.931 -1.242 -6.885 1.00 88.81 83 CYS A O 1
ATOM 606 N N . GLU A 1 84 ? 0.430 -3.031 -6.978 1.00 86.75 84 GLU A N 1
ATOM 607 C CA . GLU A 1 84 ? 1.438 -2.455 -7.877 1.00 86.75 84 GLU A CA 1
ATOM 608 C C . GLU A 1 84 ? 0.881 -2.139 -9.285 1.00 86.75 84 GLU A C 1
ATOM 610 O O . GLU A 1 84 ? 0.921 -0.967 -9.670 1.00 86.75 84 GLU A O 1
ATOM 615 N N . PRO A 1 85 ? 0.286 -3.092 -10.042 1.00 86.69 85 PRO A N 1
ATOM 616 C CA . PRO A 1 85 ? -0.227 -2.820 -11.391 1.00 86.69 85 PRO A CA 1
ATOM 617 C C . PRO A 1 85 ? -1.469 -1.914 -11.407 1.00 86.69 85 PRO A C 1
ATOM 619 O O . PRO A 1 85 ? -1.761 -1.293 -12.427 1.00 86.69 85 PRO A O 1
ATOM 622 N N . GLU A 1 86 ? -2.189 -1.829 -10.287 1.00 84.62 86 GLU A N 1
ATOM 623 C CA . GLU A 1 86 ? -3.379 -0.986 -10.125 1.00 84.62 86 GLU A CA 1
ATOM 624 C C . GLU A 1 86 ? -3.030 0.463 -9.738 1.00 84.62 86 GLU A C 1
ATOM 626 O O . GLU A 1 86 ? -3.911 1.321 -9.711 1.00 84.62 86 GLU A O 1
ATOM 631 N N . CYS A 1 87 ? -1.764 0.773 -9.425 1.00 85.25 87 CYS A N 1
ATOM 632 C CA . CYS A 1 87 ? -1.342 2.121 -9.052 1.00 85.25 87 CYS A CA 1
ATOM 633 C C . CYS A 1 87 ? -1.051 2.978 -10.305 1.00 85.25 87 CYS A C 1
ATOM 635 O O . CYS A 1 87 ? 0.024 2.851 -10.895 1.00 85.25 87 CYS A O 1
ATOM 637 N N . PRO A 1 88 ? -1.919 3.937 -10.696 1.00 80.19 88 PRO A N 1
ATOM 638 C CA . PRO A 1 88 ? -1.720 4.728 -11.918 1.00 80.19 88 PRO A CA 1
ATOM 639 C C . PRO A 1 88 ? -0.547 5.717 -11.826 1.00 80.19 88 PRO A C 1
ATOM 641 O O . PRO A 1 88 ? -0.157 6.304 -12.832 1.00 80.19 88 PRO A O 1
ATOM 644 N N . ALA A 1 89 ? -0.020 5.938 -10.618 1.00 82.25 89 ALA A N 1
ATOM 645 C CA . ALA A 1 89 ? 1.120 6.807 -10.346 1.00 82.25 89 ALA A CA 1
ATOM 646 C C . ALA A 1 89 ? 2.455 6.043 -10.246 1.00 82.25 89 ALA A C 1
ATOM 648 O O . ALA A 1 89 ? 3.473 6.688 -9.995 1.00 82.25 89 ALA A O 1
ATOM 649 N N . GLU A 1 90 ? 2.449 4.705 -10.391 1.00 84.88 90 GLU A N 1
ATOM 650 C CA . GLU A 1 90 ? 3.628 3.831 -10.229 1.00 84.88 90 GLU A CA 1
ATOM 651 C C . GLU A 1 90 ? 4.420 4.189 -8.948 1.00 84.88 90 GLU A C 1
ATOM 653 O O . GLU A 1 90 ? 5.630 4.402 -8.963 1.00 84.88 90 GLU A O 1
ATOM 658 N N . ALA A 1 91 ? 3.696 4.368 -7.833 1.00 86.12 91 ALA A N 1
ATOM 659 C CA . ALA A 1 91 ? 4.221 4.908 -6.572 1.00 86.12 91 ALA A CA 1
ATOM 660 C C . ALA A 1 91 ? 4.437 3.849 -5.475 1.00 86.12 91 ALA A C 1
ATOM 662 O O . ALA A 1 91 ? 4.844 4.196 -4.365 1.00 86.12 91 ALA A O 1
ATOM 663 N N . ILE A 1 92 ? 4.133 2.587 -5.779 1.00 87.25 92 ILE A N 1
ATOM 664 C CA . ILE A 1 92 ? 4.216 1.432 -4.885 1.00 87.25 92 ILE A CA 1
ATOM 665 C C . ILE A 1 92 ? 5.345 0.536 -5.400 1.00 87.25 92 ILE A C 1
ATOM 667 O O . ILE A 1 92 ? 5.329 0.161 -6.568 1.00 87.25 92 ILE A O 1
ATOM 671 N N . PHE A 1 93 ? 6.309 0.209 -4.541 1.00 87.31 93 PHE A N 1
ATOM 672 C CA . PHE A 1 93 ? 7.483 -0.607 -4.878 1.00 87.31 93 PHE A CA 1
ATOM 673 C C . PHE A 1 93 ? 7.739 -1.635 -3.777 1.00 87.31 93 PHE A C 1
ATOM 675 O O . PHE A 1 93 ? 7.492 -1.336 -2.611 1.00 87.31 93 PHE A O 1
ATOM 682 N N . SER A 1 94 ? 8.250 -2.816 -4.122 1.00 86.81 94 SER A N 1
ATOM 683 C CA . SER A 1 94 ? 8.780 -3.761 -3.129 1.00 86.81 94 SER A CA 1
ATOM 684 C C . SER A 1 94 ? 10.067 -3.203 -2.503 1.00 86.81 94 SER A C 1
ATOM 686 O O . SER A 1 94 ? 10.820 -2.490 -3.173 1.00 86.81 94 SER A O 1
ATOM 688 N N . ASP A 1 95 ? 10.344 -3.531 -1.240 1.00 81.56 95 ASP A N 1
ATOM 689 C CA . ASP A 1 95 ? 11.567 -3.153 -0.518 1.00 81.56 95 ASP A CA 1
ATOM 690 C C . ASP A 1 95 ? 12.851 -3.528 -1.273 1.00 81.56 95 ASP A C 1
ATOM 692 O O . ASP A 1 95 ? 13.835 -2.792 -1.212 1.00 81.56 95 ASP A O 1
ATOM 696 N N . VAL A 1 96 ? 12.824 -4.616 -2.051 1.00 80.44 96 VAL A N 1
ATOM 697 C CA . VAL A 1 96 ? 13.974 -5.070 -2.853 1.00 80.44 96 VAL A CA 1
ATOM 698 C C . VAL A 1 96 ? 14.216 -4.251 -4.129 1.00 80.44 96 VAL A C 1
ATOM 700 O O . VAL A 1 96 ? 15.335 -4.256 -4.644 1.00 80.44 96 VAL A O 1
ATOM 703 N N . ASP A 1 97 ? 13.195 -3.547 -4.628 1.00 83.75 97 ASP A N 1
ATOM 704 C CA . ASP A 1 97 ? 13.234 -2.738 -5.858 1.00 83.75 97 ASP A CA 1
ATOM 705 C C . ASP A 1 97 ? 13.233 -1.218 -5.580 1.00 83.75 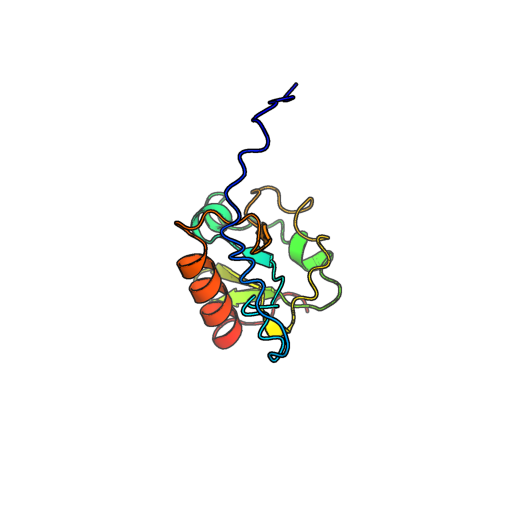97 ASP A C 1
ATOM 707 O O . ASP A 1 97 ? 13.357 -0.402 -6.503 1.00 83.75 97 ASP A O 1
ATOM 711 N N . LEU A 1 98 ? 13.145 -0.808 -4.308 1.00 80.38 98 LEU A N 1
ATOM 712 C CA . LEU A 1 98 ? 13.265 0.592 -3.904 1.00 80.38 98 LEU A CA 1
ATOM 713 C C . LEU A 1 98 ? 14.663 1.158 -4.218 1.00 80.38 98 LEU A C 1
ATOM 715 O O . LEU A 1 98 ? 15.689 0.549 -3.904 1.00 80.38 98 LEU A O 1
ATOM 719 N N . PRO A 1 99 ? 14.761 2.392 -4.747 1.00 77.69 99 PRO A N 1
ATOM 720 C CA . PRO A 1 99 ? 16.035 3.091 -4.794 1.00 77.69 99 PRO A CA 1
ATOM 721 C C . PRO A 1 99 ? 16.518 3.383 -3.367 1.00 77.69 99 PRO A C 1
ATOM 723 O O . PRO A 1 99 ? 15.838 4.084 -2.620 1.00 77.69 99 PRO A O 1
ATOM 726 N N . ALA A 1 100 ? 17.740 2.969 -3.021 1.00 76.44 100 ALA A N 1
ATOM 727 C CA . ALA A 1 100 ? 18.345 3.190 -1.695 1.00 76.44 100 ALA A CA 1
ATOM 728 C C . ALA A 1 100 ? 18.365 4.666 -1.219 1.00 76.44 100 ALA A C 1
ATOM 730 O O . ALA A 1 100 ? 18.529 4.941 -0.038 1.00 76.44 100 ALA A O 1
ATOM 731 N N . SER A 1 101 ? 18.188 5.637 -2.125 1.00 78.12 101 SER A N 1
ATOM 732 C CA . SER A 1 101 ? 18.055 7.062 -1.781 1.00 78.12 101 SER A CA 1
ATOM 733 C C . SER A 1 101 ? 16.683 7.454 -1.212 1.00 78.12 101 SER A C 1
ATOM 735 O O . SER A 1 101 ? 16.564 8.555 -0.677 1.00 78.12 101 SER A O 1
ATOM 737 N N . VAL A 1 102 ? 15.650 6.625 -1.385 1.00 80.25 102 VAL A N 1
ATOM 738 C CA . VAL A 1 102 ? 14.278 6.870 -0.899 1.00 80.25 102 VAL A CA 1
ATOM 739 C C . VAL A 1 102 ? 13.733 5.725 -0.047 1.00 80.25 102 VAL A C 1
ATOM 741 O O . VAL A 1 102 ? 12.697 5.908 0.581 1.00 80.25 102 VAL A O 1
ATOM 744 N N . GLU A 1 103 ? 14.422 4.581 -0.001 1.00 78.69 103 GLU A N 1
ATOM 745 C CA . GLU A 1 103 ? 14.071 3.397 0.791 1.00 78.69 103 GLU A CA 1
ATOM 746 C C . GLU A 1 103 ? 13.765 3.763 2.254 1.00 78.69 103 GLU A C 1
ATOM 748 O O . GLU A 1 103 ? 12.606 3.708 2.663 1.00 78.69 103 GLU A O 1
ATOM 753 N N . SER A 1 104 ? 14.757 4.259 3.005 1.00 79.31 104 SER A N 1
ATOM 754 C CA . SER A 1 104 ? 14.598 4.591 4.430 1.00 79.31 104 SER A CA 1
ATOM 755 C C . SER A 1 104 ? 13.475 5.608 4.670 1.00 79.31 104 SER A C 1
ATOM 757 O O . SER A 1 104 ? 12.553 5.333 5.431 1.00 79.31 104 SER A O 1
ATOM 759 N N . SER A 1 105 ? 13.466 6.719 3.921 1.00 83.44 105 SER A N 1
ATOM 760 C CA . SER A 1 105 ? 12.435 7.759 4.055 1.00 83.44 105 SER A CA 1
ATOM 761 C C . SER A 1 105 ? 11.027 7.263 3.716 1.00 83.44 105 SER A C 1
ATOM 763 O O . SER A 1 105 ? 10.059 7.788 4.266 1.00 83.44 105 SER A O 1
ATOM 765 N N . SER A 1 106 ? 10.886 6.292 2.808 1.00 85.25 106 SER A N 1
ATOM 766 C CA . SER A 1 106 ? 9.582 5.715 2.461 1.00 85.25 106 SER A CA 1
ATOM 767 C C . SER A 1 106 ? 9.128 4.743 3.546 1.00 85.25 106 SER A C 1
ATOM 769 O O . SER A 1 106 ? 7.972 4.787 3.952 1.00 85.25 106 SER A O 1
ATOM 771 N N . LEU A 1 107 ? 10.025 3.910 4.079 1.00 84.12 107 LEU A N 1
ATOM 772 C CA . LEU A 1 107 ? 9.735 3.008 5.200 1.00 84.12 107 LEU A CA 1
ATOM 773 C C . LEU A 1 107 ? 9.340 3.788 6.468 1.00 84.12 107 LEU A C 1
ATOM 775 O O . LEU A 1 107 ? 8.314 3.492 7.080 1.00 84.12 107 LEU A O 1
ATOM 779 N N . GLU A 1 108 ? 10.093 4.839 6.809 1.00 86.69 108 GLU A N 1
ATOM 780 C CA . GLU A 1 108 ? 9.788 5.757 7.915 1.00 86.69 108 GLU A CA 1
ATOM 781 C C . GLU A 1 108 ? 8.429 6.449 7.720 1.00 86.69 108 GLU A C 1
ATOM 783 O O . GLU A 1 108 ? 7.623 6.510 8.652 1.00 86.69 108 GLU A O 1
ATOM 788 N N . HIS A 1 109 ? 8.134 6.913 6.497 1.00 87.12 109 HIS A N 1
ATOM 789 C CA . HIS A 1 109 ? 6.832 7.488 6.162 1.00 87.12 109 HIS A CA 1
ATOM 790 C C . HIS A 1 109 ? 5.702 6.477 6.381 1.00 87.12 109 HIS A C 1
ATOM 792 O O .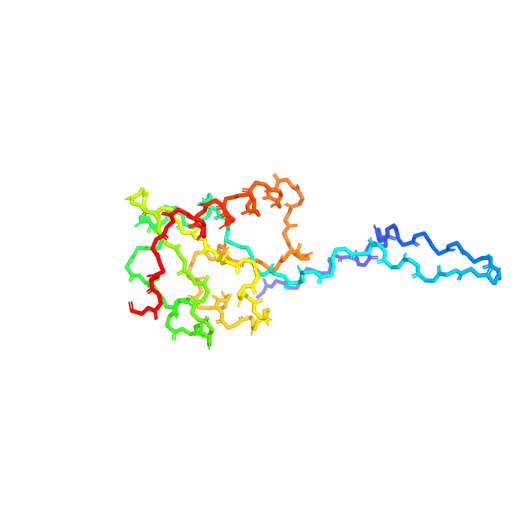 HIS A 1 109 ? 4.774 6.760 7.137 1.00 87.12 109 HIS A O 1
ATOM 798 N N . ASN A 1 110 ? 5.806 5.288 5.784 1.00 87.75 110 ASN A N 1
ATOM 799 C CA . ASN A 1 110 ? 4.793 4.236 5.861 1.00 87.75 110 ASN A CA 1
ATOM 800 C C . ASN A 1 110 ? 4.482 3.835 7.311 1.00 87.75 110 ASN A C 1
ATOM 802 O O . ASN A 1 110 ? 3.311 3.788 7.687 1.00 87.75 110 ASN A O 1
ATOM 806 N N . LEU A 1 111 ? 5.508 3.656 8.151 1.00 88.38 111 LEU A N 1
ATOM 807 C CA . LEU A 1 111 ? 5.337 3.355 9.575 1.00 88.38 111 LEU A CA 1
ATOM 808 C C . LEU A 1 111 ? 4.715 4.526 10.358 1.00 88.38 111 LEU A C 1
ATOM 810 O O . LEU A 1 111 ? 3.842 4.318 11.199 1.00 88.38 111 LEU A O 1
ATOM 814 N N . SER A 1 112 ? 5.119 5.771 10.080 1.00 88.81 112 SER A N 1
ATOM 815 C CA . SER A 1 112 ? 4.529 6.944 10.746 1.00 88.81 112 SER A CA 1
ATOM 816 C C . SER A 1 112 ? 3.048 7.134 10.386 1.00 88.81 112 SER A C 1
ATOM 818 O O . SER A 1 112 ? 2.229 7.454 11.252 1.00 88.81 112 SER A O 1
ATOM 820 N N . VAL A 1 113 ? 2.682 6.866 9.127 1.00 88.69 113 VAL A N 1
ATOM 821 C CA . VAL A 1 113 ? 1.302 6.918 8.630 1.00 88.69 113 VAL A CA 1
ATOM 822 C C . VAL A 1 113 ? 0.480 5.745 9.160 1.00 88.69 113 VAL A C 1
ATOM 824 O O . VAL A 1 113 ? -0.688 5.945 9.476 1.00 88.69 113 VAL A O 1
ATOM 827 N N . SER A 1 114 ? 1.055 4.553 9.338 1.00 86.69 114 SER A N 1
ATOM 828 C CA . SER A 1 114 ? 0.314 3.417 9.901 1.00 86.69 114 SER A CA 1
ATOM 829 C C . SER A 1 114 ? 0.018 3.572 11.400 1.00 86.69 114 SER A C 1
ATOM 831 O O . SER A 1 114 ? -1.015 3.110 11.874 1.00 86.69 114 SER A O 1
ATOM 833 N N . GLN A 1 115 ? 0.876 4.283 12.142 1.00 87.25 115 GLN A N 1
ATOM 834 C CA . GLN A 1 115 ? 0.675 4.574 13.570 1.00 87.25 115 GLN A CA 1
ATOM 835 C C . GLN A 1 115 ? -0.285 5.742 13.847 1.00 87.25 115 GLN A C 1
ATOM 837 O O . GLN A 1 115 ? -0.908 5.782 14.909 1.00 87.25 115 GLN A O 1
ATOM 842 N N . THR A 1 116 ? -0.373 6.720 12.939 1.00 89.00 116 THR A N 1
ATOM 843 C CA . THR A 1 116 ? -1.131 7.974 13.154 1.00 89.00 116 THR A CA 1
ATOM 844 C C . THR A 1 116 ? -2.346 8.138 12.241 1.00 89.00 116 THR A C 1
ATOM 846 O O . THR A 1 116 ? -3.263 8.899 12.557 1.00 89.00 116 THR A O 1
ATOM 849 N N . GLY A 1 117 ? -2.359 7.445 11.104 1.00 84.00 117 GLY A N 1
ATOM 850 C CA . GLY A 1 117 ? -3.421 7.481 10.113 1.00 84.00 117 GLY A CA 1
ATOM 851 C C . GLY A 1 117 ? -4.607 6.589 10.467 1.00 84.00 117 GLY A C 1
ATOM 852 O O . GLY A 1 117 ? -4.547 5.707 11.320 1.00 84.00 117 GLY A O 1
ATOM 853 N N . LYS A 1 118 ? -5.715 6.815 9.765 1.00 86.38 118 LYS A N 1
ATOM 854 C CA . LYS A 1 118 ? -6.900 5.955 9.810 1.00 86.38 118 LYS A CA 1
ATOM 855 C C . LYS A 1 118 ? -6.753 4.896 8.719 1.00 86.38 118 LYS A C 1
ATOM 857 O O . LYS A 1 118 ? -6.332 5.227 7.611 1.00 86.38 118 LYS A O 1
ATOM 862 N N . ASN A 1 119 ? -7.099 3.646 9.018 1.00 87.00 119 ASN A N 1
ATOM 863 C CA . ASN A 1 119 ? -7.208 2.609 7.991 1.00 87.00 119 ASN A CA 1
ATOM 864 C C . ASN A 1 119 ? -8.317 3.015 7.002 1.00 87.00 119 ASN A C 1
ATOM 866 O O . ASN A 1 119 ? -9.394 3.427 7.436 1.00 87.00 119 ASN A O 1
ATOM 870 N N . VAL A 1 120 ? -8.037 2.946 5.699 1.00 84.44 120 VAL A N 1
ATOM 871 C CA . VAL A 1 120 ? -8.960 3.373 4.625 1.00 84.44 120 VAL A CA 1
ATOM 872 C C . VAL A 1 120 ? -9.474 2.220 3.766 1.00 84.44 120 VAL A C 1
ATOM 874 O O . VAL A 1 120 ? -10.171 2.448 2.781 1.00 84.44 120 VAL A O 1
ATOM 877 N N . THR A 1 121 ? -9.137 0.982 4.126 1.00 75.81 121 THR A N 1
ATOM 878 C CA . THR A 1 121 ? -9.562 -0.222 3.396 1.00 75.81 121 THR A CA 1
ATOM 879 C C . THR A 1 121 ? -10.916 -0.771 3.864 1.00 75.81 121 THR A C 1
ATOM 881 O O . THR A 1 121 ? -11.367 -1.795 3.359 1.00 75.81 121 THR A O 1
ATOM 884 N N . LYS A 1 122 ? -11.586 -0.086 4.803 1.00 59.78 122 LYS A N 1
ATOM 885 C CA . LYS A 1 122 ? -12.902 -0.438 5.361 1.00 59.78 122 LYS A CA 1
ATOM 886 C C . LYS A 1 122 ? -13.876 0.740 5.334 1.00 59.78 122 LYS A C 1
ATOM 888 O O . LYS A 1 122 ? -13.419 1.874 5.591 1.00 59.78 122 LYS A O 1
#

Radius of gyration: 17.19 Å; chains: 1; bounding box: 47×41×40 Å

pLDDT: mean 72.13, std 18.14, range [35.78, 90.88]

InterPro domains:
  IPR000813 7Fe ferredoxin [PR00354] (55-65)
  IPR000813 7Fe ferredoxin [PR00354] (72-89)
  IPR017896 4Fe-4S ferredoxin-type, iron-sulphur binding domain [PF12838] (46-91)
  IPR017896 4Fe-4S ferredoxin-type, iron-sulphur binding domain [PS51379] (34-67)
  IPR017896 4Fe-4S ferredoxin-type, iron-sulphur binding domain [PS51379] (68-97)
  IPR017900 4Fe-4S ferredoxin, iron-sulphur binding, conserved site [PS00198] (77-88)
  IPR050294 Ion-translocating oxidoreductase complex subunit B [PTHR42859] (36-101)

Secondary structure (DSSP, 8-state):
-------------------SS------S-----EEE-HHHHTEETEE-S--HHHHT-TT--EEE-TT--EEE-GGG-----TTSTT-TT--EEETTTS-TTTHHHHHHHHHHHHHHSEE---